Protein AF-A0A530JTG1-F1 (afdb_monomer)

Secondary structure (DSSP, 8-state):
----HHHHTHHHHHHHHHTS-S-STTSHHHHHHHHHT----SS-----HHHHHHTT---HHHHHHHHHHHHT-

pLDDT: mean 94.94, std 2.43, range [83.62, 98.0]

Solvent-accessible surface area (backbone atoms only — not comparable to full-atom values): 4709 Å² total; per-residue (Å²): 134,82,88,47,74,73,73,65,36,58,68,59,51,50,45,27,73,75,73,48,89,71,61,57,84,84,37,70,68,48,54,52,39,63,74,70,73,56,85,78,62,92,60,64,86,81,63,54,76,64,55,34,53,77,64,69,56,75,54,60,66,61,46,44,54,51,49,54,52,63,76,75,106

Foldseek 3Di:
DDDDPLVVCPVVVCCCVVPNPVDCCPPPSNVVCVVPPDDDDQQDDPDDPVVCVVVVNDDSVVSVVVVVVVVVD

Nearest PDB structures (foldseek):
  7xcl-assembly1_F  TM=8.443E-01  e=1.611E-01  Methanosarcina barkeri MS
  7xcn-assembly1_D  TM=8.000E-01  e=1.253E-01  Methanosarcina barkeri MS
  2qne-assembly1_B  TM=8.808E-01  e=2.501E-01  Desulfitobacterium hafniense Y51
  7xcm-assembly1_C  TM=7.948E-01  e=1.945E-01  Methanosarcina barkeri MS

Radius of gyration: 18.21 Å; Cα contacts (8 Å, |Δi|>4): 29; chains: 1; bounding box: 43×27×40 Å

Mean predicted aligned error: 3.77 Å

Structure (mmCIF, N/CA/C/O backbone):
data_AF-A0A530JTG1-F1
#
_entry.id   AF-A0A530JTG1-F1
#
loop_
_atom_site.group_PDB
_atom_site.id
_atom_site.type_symbol
_atom_site.label_atom_id
_atom_site.label_alt_id
_atom_site.label_comp_id
_atom_site.label_asym_id
_atom_site.label_entity_id
_atom_site.label_seq_id
_atom_site.pdbx_PDB_ins_code
_atom_site.Cartn_x
_atom_site.Cartn_y
_atom_site.Cartn_z
_atom_site.occupancy
_atom_site.B_iso_or_equiv
_atom_site.auth_seq_id
_atom_site.auth_comp_id
_atom_site.auth_asym_id
_atom_site.auth_atom_id
_atom_site.pdbx_PDB_model_num
ATOM 1 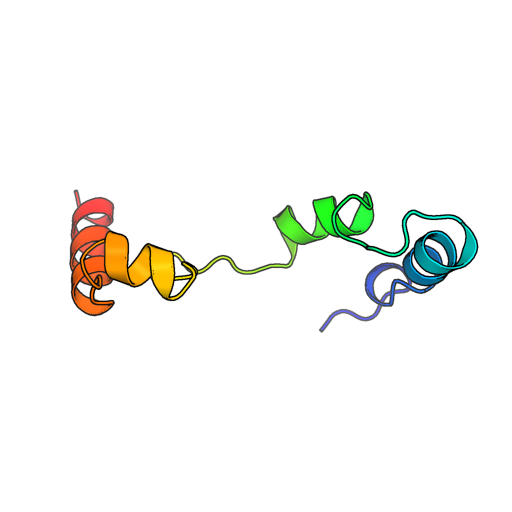N N . ILE A 1 1 ? -3.151 -15.622 -7.970 1.00 83.62 1 ILE A N 1
ATOM 2 C CA . ILE A 1 1 ? -2.218 -14.626 -8.539 1.00 83.62 1 ILE A CA 1
ATOM 3 C C . ILE A 1 1 ? -2.332 -14.774 -10.040 1.00 83.62 1 ILE A C 1
ATOM 5 O O . ILE A 1 1 ? -2.213 -15.899 -10.515 1.00 83.62 1 ILE A O 1
ATOM 9 N N . GLU A 1 2 ? -2.695 -13.700 -10.730 1.00 89.62 2 GLU A N 1
ATOM 10 C CA . GLU A 1 2 ? -2.811 -13.681 -12.189 1.00 89.62 2 GLU A CA 1
ATOM 11 C C . GLU A 1 2 ? -1.415 -13.673 -12.826 1.00 89.62 2 GLU A C 1
ATOM 13 O O . GLU A 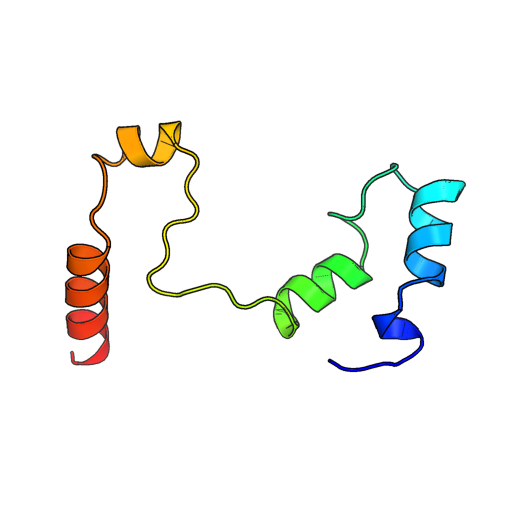1 2 ? -0.481 -13.104 -12.263 1.00 89.62 2 GLU A O 1
ATOM 18 N N . VAL A 1 3 ? -1.260 -14.363 -13.958 1.00 93.81 3 VAL A N 1
ATOM 19 C CA . VAL A 1 3 ? 0.029 -14.538 -14.641 1.00 93.81 3 VAL A CA 1
ATOM 20 C C . VAL A 1 3 ? -0.160 -14.219 -16.122 1.00 93.81 3 VAL A C 1
ATOM 22 O O . VAL A 1 3 ? -0.337 -15.117 -16.943 1.00 93.81 3 VAL A O 1
ATOM 25 N N . THR A 1 4 ? -0.169 -12.926 -16.438 1.00 95.81 4 THR A N 1
ATOM 26 C CA . THR A 1 4 ? -0.140 -12.381 -17.804 1.00 95.81 4 THR A CA 1
ATOM 27 C C . THR A 1 4 ? 1.151 -11.601 -18.022 1.00 95.81 4 THR A C 1
ATOM 29 O O . THR A 1 4 ? 1.836 -11.254 -17.057 1.00 95.81 4 THR A O 1
ATOM 32 N N . ASP A 1 5 ? 1.473 -11.288 -19.275 1.00 96.00 5 ASP A N 1
ATOM 33 C CA . ASP A 1 5 ? 2.660 -10.497 -19.612 1.00 96.00 5 ASP A CA 1
ATOM 34 C C . ASP A 1 5 ? 2.652 -9.130 -18.906 1.00 96.00 5 ASP A C 1
ATOM 36 O O . ASP A 1 5 ? 3.675 -8.695 -18.371 1.00 96.00 5 ASP A O 1
ATOM 40 N N . GLU A 1 6 ? 1.483 -8.491 -18.789 1.00 93.56 6 GLU A N 1
ATOM 41 C CA . GLU A 1 6 ? 1.335 -7.246 -18.035 1.00 93.56 6 GLU A CA 1
ATOM 42 C C . GLU A 1 6 ? 1.594 -7.459 -16.542 1.00 93.56 6 GLU A C 1
ATOM 44 O O . GLU A 1 6 ? 2.306 -6.661 -15.932 1.00 93.56 6 GLU A O 1
ATOM 49 N N . ALA A 1 7 ? 1.055 -8.528 -15.944 1.00 94.69 7 ALA A N 1
ATOM 50 C CA . ALA A 1 7 ? 1.243 -8.828 -14.522 1.00 94.69 7 ALA A CA 1
ATOM 51 C C . ALA A 1 7 ? 2.700 -9.187 -14.176 1.00 94.69 7 ALA A C 1
ATOM 53 O O . ALA A 1 7 ? 3.121 -9.017 -13.031 1.00 94.69 7 ALA A O 1
ATOM 54 N N . LEU A 1 8 ? 3.480 -9.655 -15.157 1.00 96.06 8 LEU A N 1
ATOM 55 C CA . LEU A 1 8 ? 4.919 -9.882 -15.014 1.00 96.06 8 LEU A CA 1
ATOM 56 C C . LEU A 1 8 ? 5.742 -8.582 -15.063 1.00 96.06 8 LEU A C 1
ATOM 58 O O . LEU A 1 8 ? 6.884 -8.578 -14.603 1.00 96.06 8 LEU A O 1
ATOM 62 N N . SER A 1 9 ? 5.188 -7.483 -15.590 1.00 96.50 9 SER A N 1
ATOM 63 C CA . SER A 1 9 ? 5.788 -6.136 -15.599 1.00 96.50 9 SER A CA 1
ATOM 64 C C . SER A 1 9 ? 7.179 -6.023 -16.247 1.00 96.50 9 SER A C 1
ATOM 66 O O . SER A 1 9 ? 7.892 -5.054 -15.987 1.00 96.50 9 SER A O 1
ATOM 68 N N . ILE A 1 10 ? 7.583 -6.965 -17.107 1.00 97.25 10 ILE A N 1
ATOM 69 C CA . ILE A 1 10 ? 8.938 -6.995 -17.690 1.00 97.25 10 ILE A CA 1
ATOM 70 C C . ILE A 1 10 ? 9.240 -5.726 -18.499 1.00 97.25 10 ILE A C 1
ATOM 72 O O . ILE A 1 10 ? 10.295 -5.116 -18.308 1.00 97.25 10 ILE A O 1
ATOM 76 N N . ASP A 1 11 ? 8.298 -5.278 -19.328 1.00 95.69 11 ASP A N 1
ATOM 77 C CA . ASP A 1 11 ? 8.458 -4.058 -20.129 1.00 95.69 11 ASP A CA 1
ATOM 78 C C . ASP A 1 11 ? 8.555 -2.806 -19.250 1.00 95.69 11 ASP A C 1
ATOM 80 O O . ASP A 1 11 ? 9.428 -1.962 -19.456 1.00 95.69 11 ASP A O 1
ATOM 84 N N . THR A 1 12 ? 7.721 -2.717 -18.210 1.00 96.12 12 THR A N 1
ATOM 85 C CA . THR A 1 12 ? 7.755 -1.625 -17.227 1.00 96.12 12 THR A CA 1
ATOM 86 C C . THR A 1 12 ? 9.081 -1.582 -16.471 1.00 96.12 12 THR A C 1
ATOM 88 O O . THR A 1 12 ? 9.640 -0.506 -16.257 1.00 96.12 12 THR A O 1
ATOM 91 N N . ILE A 1 13 ? 9.615 -2.744 -16.080 1.00 96.94 13 ILE A N 1
ATOM 92 C CA . ILE A 1 13 ? 10.923 -2.854 -15.422 1.00 96.94 13 ILE A CA 1
ATOM 93 C C . ILE A 1 13 ? 12.026 -2.353 -16.356 1.00 96.94 13 ILE A C 1
ATOM 95 O O . ILE A 1 13 ? 12.863 -1.550 -15.936 1.00 96.94 13 ILE A O 1
ATOM 99 N N . ALA A 1 14 ? 12.019 -2.787 -17.619 1.00 96.19 14 ALA A N 1
ATOM 100 C CA . ALA A 1 14 ? 13.009 -2.365 -18.602 1.00 96.19 14 ALA A CA 1
ATOM 101 C C . ALA A 1 14 ? 12.946 -0.852 -18.858 1.00 96.19 14 ALA A C 1
ATOM 103 O O . ALA A 1 14 ? 13.984 -0.189 -18.864 1.00 96.19 14 ALA A O 1
ATOM 104 N N . ASP A 1 15 ? 11.746 -0.293 -19.019 1.00 95.25 15 ASP A N 1
ATOM 105 C CA . ASP A 1 15 ? 11.553 1.140 -19.233 1.00 95.25 15 ASP A CA 1
ATOM 106 C C . ASP A 1 15 ? 12.089 1.971 -18.058 1.00 95.25 15 ASP A C 1
ATOM 108 O O . ASP A 1 15 ? 12.950 2.838 -18.240 1.00 95.25 15 ASP A O 1
ATOM 112 N N . VAL A 1 16 ? 11.679 1.644 -16.828 1.00 96.62 16 VAL A N 1
ATOM 113 C CA . VAL A 1 16 ? 12.093 2.385 -15.627 1.00 96.62 16 VAL A CA 1
ATOM 114 C C . VAL A 1 16 ? 13.598 2.281 -15.374 1.00 96.62 16 VAL A C 1
ATOM 116 O O . VAL A 1 16 ? 14.210 3.282 -15.000 1.00 96.62 16 VAL A O 1
ATOM 119 N N . CYS A 1 17 ? 14.202 1.107 -15.581 1.00 95.94 17 CYS A N 1
ATOM 120 C CA . CYS A 1 17 ? 15.622 0.885 -15.291 1.00 95.94 17 CYS A CA 1
ATOM 121 C C . CYS A 1 17 ? 16.565 1.437 -16.366 1.00 95.94 17 CYS A C 1
ATOM 123 O O . CYS A 1 17 ? 17.674 1.855 -16.038 1.00 95.94 17 CYS A O 1
ATOM 125 N N . LEU A 1 18 ? 16.167 1.401 -17.641 1.00 96.12 18 LEU A N 1
ATOM 126 C CA . LEU A 1 18 ? 17.047 1.791 -18.749 1.00 96.12 18 LEU A CA 1
ATOM 127 C C . LEU A 1 18 ? 16.855 3.245 -19.187 1.00 96.12 18 LEU A C 1
ATOM 129 O O . LEU A 1 18 ? 17.763 3.820 -19.785 1.00 96.12 18 LEU A O 1
ATOM 133 N N . LYS A 1 19 ? 15.671 3.820 -18.952 1.00 93.50 19 LYS A N 1
ATOM 134 C CA . LYS A 1 19 ? 15.280 5.127 -19.507 1.00 93.50 19 LYS A CA 1
ATOM 135 C C . LYS A 1 19 ? 14.602 6.041 -18.489 1.00 93.50 19 LYS A C 1
ATOM 137 O O . LYS A 1 19 ? 14.636 7.258 -18.652 1.00 93.50 19 LYS A O 1
ATOM 142 N N . GLY A 1 20 ? 13.949 5.460 -17.487 1.00 89.88 20 GLY A N 1
ATOM 143 C CA . GLY A 1 20 ? 13.106 6.175 -16.541 1.00 89.88 20 GLY A CA 1
ATOM 144 C C . GLY A 1 20 ? 13.844 6.783 -15.341 1.00 89.88 20 GLY A C 1
ATOM 145 O O . GLY A 1 20 ? 15.071 6.771 -15.255 1.00 89.88 20 GLY A O 1
ATOM 146 N N . PRO A 1 21 ? 13.085 7.308 -14.364 1.00 92.50 21 PRO A N 1
ATOM 147 C CA . PRO A 1 21 ? 13.622 8.028 -13.207 1.00 92.50 21 PRO A CA 1
ATOM 148 C C . PRO A 1 21 ? 14.238 7.112 -12.130 1.00 92.50 21 PRO A C 1
ATOM 150 O O . PRO A 1 21 ? 14.543 7.577 -11.033 1.00 92.50 21 PRO A O 1
ATOM 153 N N . GLY A 1 22 ? 14.375 5.807 -12.393 1.00 93.62 22 GLY A N 1
ATOM 154 C CA . GLY A 1 22 ? 14.877 4.826 -11.424 1.00 93.62 22 GLY A CA 1
ATOM 155 C C . GLY A 1 22 ? 13.885 4.442 -10.316 1.00 93.62 22 GLY A C 1
ATOM 156 O O . GLY A 1 22 ? 14.271 3.782 -9.354 1.00 93.62 22 GLY A O 1
ATOM 157 N N . HIS A 1 23 ? 12.610 4.832 -10.427 1.00 95.19 23 HIS A N 1
ATOM 158 C CA . HIS A 1 23 ? 11.543 4.420 -9.511 1.00 95.19 23 HIS A CA 1
ATOM 159 C C . HIS A 1 23 ? 10.202 4.234 -10.236 1.00 95.19 23 HIS A C 1
ATOM 161 O O . HIS A 1 23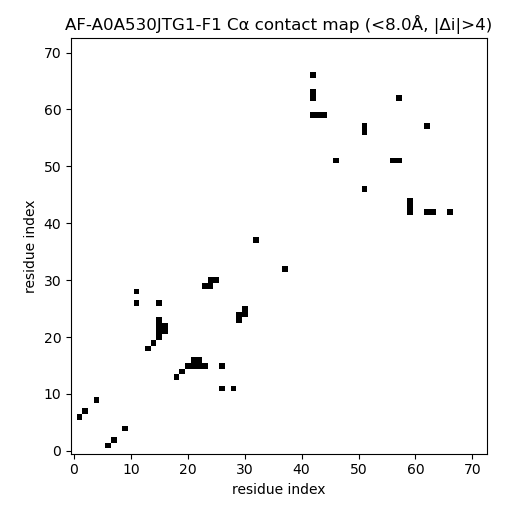 ? 9.945 4.849 -11.269 1.00 95.19 23 HIS A O 1
ATOM 167 N N . TYR A 1 24 ? 9.308 3.433 -9.650 1.00 96.94 24 TYR A N 1
ATOM 168 C CA . TYR A 1 24 ? 8.039 3.033 -10.278 1.00 96.94 24 TYR A CA 1
ATOM 169 C C . TYR A 1 24 ? 6.839 3.909 -9.895 1.00 96.94 24 TYR A C 1
ATOM 171 O O . TYR A 1 24 ? 5.825 3.881 -10.575 1.00 96.94 24 TYR A O 1
ATOM 179 N N . LEU A 1 25 ? 6.948 4.725 -8.838 1.00 95.56 25 LEU A N 1
ATOM 180 C CA . LEU A 1 25 ? 5.801 5.429 -8.238 1.00 95.56 25 LEU A CA 1
ATOM 181 C C . LEU A 1 25 ? 4.977 6.287 -9.220 1.00 95.56 25 LEU A C 1
ATOM 183 O O . LEU A 1 25 ? 3.768 6.400 -9.058 1.00 95.56 25 LEU A O 1
ATOM 187 N N . GLY A 1 26 ? 5.628 6.893 -10.216 1.00 94.06 26 GLY A N 1
ATOM 188 C CA . GLY A 1 26 ? 4.968 7.714 -11.237 1.00 94.06 26 GLY A CA 1
ATOM 189 C C . GLY A 1 26 ? 4.694 6.989 -12.556 1.00 94.06 26 GLY A C 1
ATOM 190 O O . GLY A 1 26 ? 4.209 7.619 -13.489 1.00 94.06 26 GLY A O 1
ATOM 191 N N . ASN A 1 27 ? 5.037 5.703 -12.671 1.00 96.06 27 ASN A N 1
ATOM 192 C CA . ASN A 1 27 ? 4.808 4.934 -13.888 1.00 96.06 27 ASN A CA 1
ATOM 193 C C . ASN A 1 27 ? 3.308 4.632 -14.048 1.00 96.06 27 ASN A C 1
ATOM 195 O O . ASN A 1 27 ? 2.627 4.288 -13.080 1.00 96.06 27 ASN A O 1
ATOM 199 N N . GLU A 1 28 ? 2.804 4.731 -15.278 1.00 95.44 28 GLU A N 1
ATOM 200 C CA . GLU A 1 28 ? 1.385 4.553 -15.602 1.00 95.44 28 GLU A CA 1
ATOM 201 C C . GLU A 1 28 ? 0.826 3.210 -15.111 1.00 95.44 28 GLU A C 1
ATOM 203 O O . GLU A 1 28 ? -0.252 3.172 -14.510 1.00 95.44 28 GLU A O 1
ATOM 208 N N . GLN A 1 29 ? 1.581 2.117 -15.278 1.00 96.12 29 GLN A N 1
ATOM 209 C CA . GLN A 1 29 ? 1.165 0.804 -14.795 1.00 96.12 29 GLN A CA 1
ATOM 210 C C . GLN A 1 29 ? 1.002 0.811 -13.272 1.00 96.12 29 GLN A C 1
ATOM 212 O O . GLN A 1 29 ? -0.003 0.325 -12.759 1.00 96.12 29 GLN A O 1
ATOM 217 N N . THR A 1 30 ? 1.950 1.405 -12.540 1.00 96.31 30 THR A N 1
ATOM 218 C CA . THR A 1 30 ? 1.875 1.482 -11.071 1.00 96.31 30 THR A CA 1
ATOM 219 C C . THR A 1 30 ? 0.638 2.256 -10.628 1.00 96.31 30 THR A C 1
ATOM 221 O O . THR A 1 30 ? -0.096 1.784 -9.763 1.00 96.31 30 THR A O 1
ATOM 224 N N . LEU A 1 31 ? 0.354 3.401 -11.254 1.00 96.62 31 LEU A N 1
ATOM 225 C CA . LEU A 1 31 ? -0.828 4.206 -10.936 1.00 96.62 31 LEU A CA 1
ATOM 226 C C . LEU A 1 31 ? -2.134 3.438 -11.181 1.00 96.62 31 LEU A C 1
ATOM 228 O O . LEU A 1 31 ? -3.044 3.516 -10.354 1.00 96.62 31 LEU A O 1
ATOM 232 N N . LYS A 1 32 ? -2.219 2.661 -12.269 1.00 96.31 32 LYS A N 1
ATOM 233 C C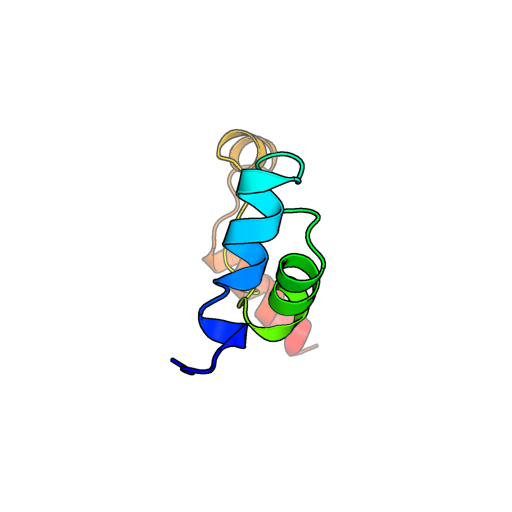A . LYS A 1 32 ? -3.377 1.803 -12.558 1.00 96.31 32 LYS A CA 1
ATOM 234 C C . LYS A 1 32 ? -3.552 0.720 -11.491 1.00 96.31 32 LYS A C 1
ATOM 236 O O . LYS A 1 32 ? -4.633 0.600 -10.920 1.00 96.31 32 LYS A O 1
ATOM 241 N N . LEU A 1 33 ? -2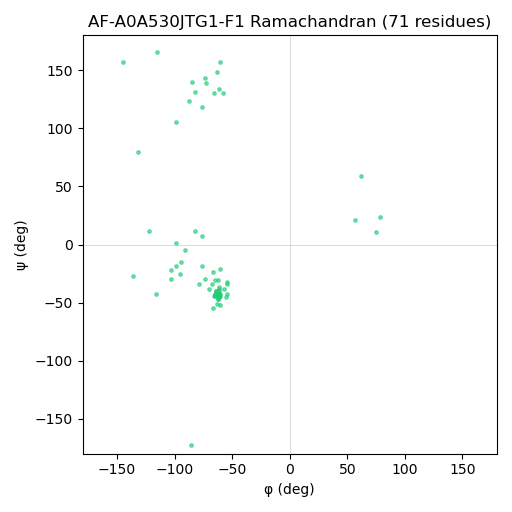.488 -0.021 -11.178 1.00 95.88 33 LEU A N 1
ATOM 242 C CA . LEU A 1 33 ? -2.529 -1.110 -10.193 1.00 95.88 33 LEU A CA 1
ATOM 243 C C . LEU A 1 33 ? -2.821 -0.597 -8.775 1.00 95.88 33 LEU A C 1
ATOM 245 O O . LEU A 1 33 ? -3.492 -1.277 -8.002 1.00 95.88 33 LEU A O 1
ATOM 249 N N . MET A 1 34 ? -2.401 0.630 -8.447 1.00 95.50 34 MET A N 1
ATOM 250 C CA . MET A 1 34 ? -2.778 1.291 -7.195 1.00 95.50 34 MET A CA 1
ATOM 251 C C . MET A 1 34 ? -4.282 1.510 -7.039 1.00 95.50 34 MET A C 1
ATOM 253 O O . MET A 1 34 ? -4.737 1.685 -5.917 1.00 95.50 34 MET A O 1
ATOM 257 N N . GLN A 1 35 ? -5.058 1.502 -8.120 1.00 94.12 35 GLN A N 1
ATOM 258 C CA . GLN A 1 35 ? -6.512 1.645 -8.057 1.00 94.12 35 GLN A CA 1
ATOM 259 C C . GLN A 1 35 ? -7.250 0.303 -8.140 1.00 94.12 35 GLN A C 1
ATOM 261 O O . GLN A 1 35 ? -8.419 0.248 -7.764 1.00 94.12 35 GLN A O 1
ATOM 266 N N . THR A 1 36 ? -6.604 -0.765 -8.627 1.00 93.81 36 THR A N 1
ATOM 267 C CA . THR A 1 36 ? -7.275 -2.050 -8.906 1.00 93.81 36 THR A CA 1
ATOM 268 C C . THR A 1 36 ? -6.771 -3.215 -8.057 1.00 93.81 36 THR A C 1
ATOM 270 O O . THR A 1 36 ? -7.587 -3.976 -7.546 1.00 93.81 36 THR A O 1
ATOM 273 N N . GLU A 1 37 ? -5.457 -3.344 -7.855 1.00 93.75 37 GLU A N 1
ATOM 274 C CA . GLU A 1 37 ? -4.854 -4.558 -7.280 1.00 93.75 37 GLU A CA 1
ATOM 275 C C . GLU A 1 37 ? -4.455 -4.420 -5.810 1.00 93.75 37 GLU A C 1
ATOM 277 O O . GLU A 1 37 ? -4.312 -5.418 -5.099 1.00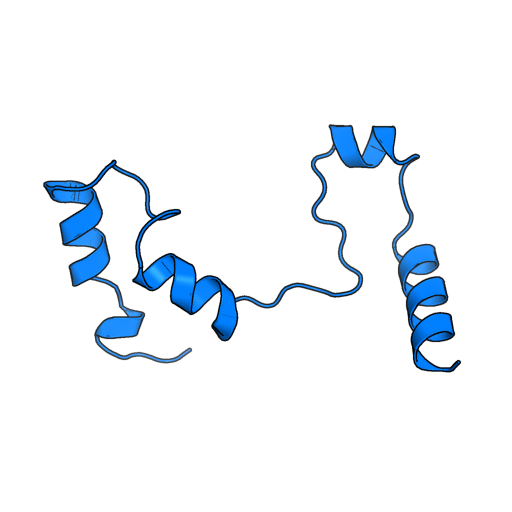 93.75 37 GLU A O 1
ATOM 282 N N . TYR A 1 38 ? -4.246 -3.195 -5.319 1.00 93.38 38 TYR A N 1
ATOM 283 C CA . TYR A 1 38 ? -3.875 -2.994 -3.921 1.00 93.38 38 TYR A CA 1
ATOM 284 C C . TYR A 1 38 ? -5.096 -2.875 -3.020 1.00 93.38 38 TYR A C 1
ATOM 286 O O . TYR A 1 38 ? -5.929 -1.980 -3.146 1.00 93.38 38 TYR A O 1
ATOM 294 N N . PHE A 1 39 ? -5.146 -3.750 -2.020 1.00 93.94 39 PHE A N 1
ATOM 295 C CA . PHE A 1 39 ? -6.098 -3.621 -0.934 1.00 93.94 39 PHE A CA 1
ATOM 296 C C . PHE A 1 39 ? -5.653 -2.522 0.041 1.00 93.94 39 PHE A C 1
ATOM 298 O O . PHE A 1 39 ? -4.604 -2.618 0.687 1.00 93.94 39 PHE A O 1
ATOM 305 N N . TYR A 1 40 ? -6.480 -1.487 0.183 1.00 92.00 40 TYR A N 1
ATOM 306 C CA . TYR A 1 40 ? -6.314 -0.444 1.193 1.00 92.00 40 TYR A CA 1
ATOM 307 C C . TYR A 1 40 ? -7.236 -0.749 2.381 1.00 92.00 40 TYR A C 1
ATOM 309 O O . TYR A 1 40 ? -8.450 -0.577 2.269 1.00 92.00 40 TYR A O 1
ATOM 317 N N . PRO A 1 41 ? -6.700 -1.228 3.521 1.00 92.00 41 PRO A N 1
ATOM 318 C CA . PRO A 1 41 ? -7.530 -1.666 4.635 1.00 92.00 41 PRO A CA 1
ATOM 319 C C . PRO A 1 41 ? -8.291 -0.490 5.252 1.00 92.00 41 PRO A C 1
ATOM 321 O O . PRO A 1 41 ? -7.686 0.510 5.628 1.00 92.00 41 PRO A O 1
ATOM 324 N N . ALA A 1 42 ? -9.603 -0.645 5.447 1.00 90.50 42 ALA A N 1
ATOM 325 C CA . ALA A 1 42 ? -10.442 0.389 6.063 1.00 90.50 42 ALA A CA 1
ATOM 326 C C . ALA A 1 42 ? -10.016 0.726 7.508 1.00 90.50 42 ALA A C 1
ATOM 328 O O . ALA A 1 42 ? -10.069 1.877 7.941 1.00 90.50 42 ALA A O 1
ATOM 329 N N . ILE A 1 43 ? -9.572 -0.283 8.265 1.00 94.62 43 ILE A N 1
ATOM 330 C CA . ILE A 1 43 ? -9.277 -0.144 9.701 1.00 94.62 43 ILE A CA 1
ATOM 331 C C . ILE A 1 43 ? -7.776 -0.044 9.994 1.00 94.62 43 ILE A C 1
ATOM 333 O O . ILE A 1 43 ? -7.391 0.602 10.967 1.00 94.62 43 ILE A O 1
ATOM 337 N N . GLY A 1 44 ? -6.929 -0.661 9.166 1.00 93.44 44 GLY A N 1
ATOM 338 C CA . GLY A 1 44 ? -5.484 -0.708 9.389 1.00 93.44 44 GLY A CA 1
ATOM 339 C C . GLY A 1 44 ? -4.855 0.685 9.396 1.00 93.44 44 GLY A C 1
ATOM 340 O O . GLY A 1 44 ? -5.143 1.518 8.535 1.00 93.44 44 GLY A O 1
ATOM 341 N N . ASP A 1 45 ? -3.997 0.945 10.380 1.00 93.25 45 ASP A N 1
ATOM 342 C CA . ASP A 1 45 ? -3.198 2.164 10.416 1.00 93.25 45 ASP A CA 1
ATOM 343 C C . ASP A 1 45 ? -1.959 2.011 9.529 1.00 93.25 45 ASP A C 1
ATOM 345 O O . ASP A 1 45 ? -1.271 0.993 9.578 1.00 93.25 45 ASP A O 1
ATOM 349 N N . ARG A 1 46 ? -1.712 3.009 8.679 1.00 93.75 46 ARG A N 1
ATOM 350 C CA . ARG A 1 46 ? -0.561 3.071 7.769 1.00 93.75 46 ARG A CA 1
ATOM 351 C C . ARG A 1 46 ? 0.278 4.332 7.993 1.00 93.75 46 ARG A C 1
ATOM 353 O O . ARG A 1 46 ? 1.116 4.649 7.153 1.00 93.75 46 ARG A O 1
ATOM 360 N N . PHE A 1 47 ? 0.036 5.059 9.083 1.00 94.75 47 PHE A N 1
ATOM 361 C CA . PHE A 1 47 ? 0.851 6.193 9.486 1.00 94.75 47 PHE A CA 1
ATOM 362 C C . PHE A 1 47 ? 2.269 5.736 9.811 1.00 94.75 47 PHE A C 1
ATOM 364 O O . PHE A 1 47 ? 2.500 4.630 10.310 1.00 94.75 47 PHE A O 1
ATOM 371 N N . SER A 1 48 ? 3.232 6.620 9.567 1.00 96.88 48 SER A N 1
ATOM 372 C CA . SER A 1 48 ? 4.564 6.433 10.124 1.00 96.88 48 SER A CA 1
ATOM 373 C C . SER A 1 48 ? 4.500 6.409 11.662 1.00 96.88 48 SER A C 1
ATOM 375 O O . SER A 1 48 ? 3.591 6.998 12.258 1.00 96.88 48 SER A O 1
ATOM 377 N N . PRO A 1 49 ? 5.484 5.804 12.352 1.00 96.69 49 PRO A N 1
ATOM 378 C CA . PRO A 1 49 ? 5.513 5.799 13.816 1.00 96.69 49 PRO A CA 1
ATOM 379 C C . PRO A 1 49 ? 5.444 7.201 14.439 1.00 96.69 49 PRO A C 1
ATOM 381 O O . PRO A 1 49 ? 4.873 7.378 15.514 1.00 96.69 49 PRO A O 1
ATOM 384 N N . LYS A 1 50 ? 6.004 8.213 13.764 1.00 98.00 50 LYS A N 1
ATOM 385 C CA . LYS A 1 50 ? 5.929 9.611 14.200 1.00 98.00 50 LYS A CA 1
ATOM 386 C C . LYS A 1 50 ? 4.493 10.136 14.131 1.00 98.00 50 LYS A C 1
ATOM 388 O O . LYS A 1 50 ? 3.967 10.574 15.148 1.00 98.00 50 LYS A O 1
ATOM 393 N N . GLU A 1 51 ? 3.849 10.031 12.972 1.00 97.81 51 GLU A N 1
ATOM 394 C CA . GLU A 1 51 ? 2.470 10.497 12.769 1.00 97.81 51 GLU A CA 1
ATOM 395 C C . GLU A 1 51 ? 1.470 9.758 13.669 1.00 97.81 51 GLU A C 1
ATOM 397 O O . GLU A 1 51 ? 0.544 10.368 14.201 1.00 97.81 51 GLU A O 1
ATOM 402 N N . TRP A 1 52 ? 1.661 8.452 13.887 1.00 96.88 52 TRP A N 1
ATOM 403 C CA . TRP A 1 52 ? 0.842 7.668 14.814 1.00 96.88 52 TRP A CA 1
ATOM 404 C C . TRP A 1 52 ? 0.944 8.203 16.252 1.00 96.88 52 TRP A C 1
ATOM 406 O O . TRP A 1 52 ? -0.074 8.361 16.931 1.00 96.88 52 TRP A O 1
ATOM 416 N N . ASN A 1 53 ? 2.155 8.553 16.702 1.00 97.69 53 ASN A N 1
ATOM 417 C CA . ASN A 1 53 ? 2.366 9.180 18.009 1.00 97.69 53 ASN A CA 1
ATOM 418 C C . ASN A 1 53 ? 1.743 10.582 18.087 1.00 97.69 53 ASN A C 1
ATOM 420 O O . ASN A 1 53 ? 1.062 10.888 19.064 1.00 97.69 53 ASN A O 1
ATOM 424 N N . GLU A 1 54 ? 1.920 11.412 17.055 1.00 97.94 54 GLU A N 1
ATOM 425 C CA . GLU A 1 54 ? 1.338 12.762 16.971 1.00 97.94 54 GLU A CA 1
ATOM 426 C C . GLU A 1 54 ? -0.198 12.737 16.976 1.00 97.94 54 GLU A C 1
ATOM 428 O O . GLU A 1 54 ? -0.838 13.632 17.523 1.00 97.94 54 GLU A O 1
ATOM 433 N N . LYS A 1 55 ? -0.801 11.672 16.439 1.00 95.12 55 LYS A N 1
ATOM 434 C CA . LYS A 1 55 ? -2.251 11.423 16.470 1.00 95.12 55 LYS A CA 1
ATOM 435 C C . LYS A 1 55 ? -2.741 10.784 17.773 1.00 95.12 55 LYS A C 1
ATOM 437 O O . LYS A 1 55 ? -3.882 10.332 17.841 1.00 95.12 55 LYS A O 1
ATOM 442 N N . GLY A 1 56 ? -1.904 10.745 18.809 1.00 96.00 56 GLY A N 1
ATOM 443 C CA . GLY A 1 56 ? -2.294 10.264 20.130 1.00 96.00 56 GLY A CA 1
ATOM 444 C C . GLY A 1 56 ? -2.349 8.745 20.250 1.00 96.00 56 GLY A C 1
ATOM 445 O O . GLY A 1 56 ? -3.019 8.246 21.150 1.00 96.00 56 GLY A O 1
ATOM 446 N N . ARG A 1 57 ? -1.617 8.018 19.395 1.00 95.38 57 ARG A N 1
ATOM 447 C CA . ARG A 1 57 ? -1.487 6.554 19.442 1.00 95.38 57 ARG A CA 1
ATOM 448 C C . ARG A 1 57 ? -2.835 5.843 19.249 1.00 95.38 57 ARG A C 1
ATOM 450 O O . ARG A 1 57 ? -3.279 5.127 20.148 1.00 95.38 57 ARG A O 1
ATOM 457 N N . PRO A 1 58 ? -3.524 6.067 18.112 1.00 92.94 58 PRO A N 1
ATOM 458 C CA . PR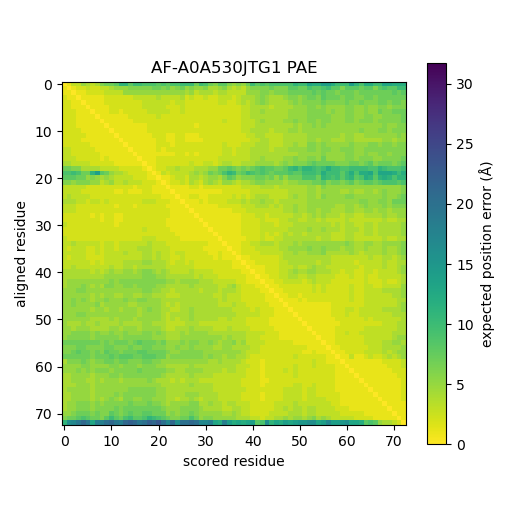O A 1 58 ? -4.851 5.512 17.878 1.00 92.94 58 PRO A CA 1
ATOM 459 C C . PRO A 1 58 ? -4.845 3.983 17.971 1.00 92.94 58 PRO A C 1
ATOM 461 O O . PRO A 1 58 ? -4.033 3.306 17.337 1.00 92.94 58 PRO A O 1
ATOM 464 N N . ASP A 1 59 ? -5.788 3.460 18.753 1.00 94.94 59 ASP A N 1
ATOM 465 C CA . ASP A 1 59 ? -6.020 2.031 18.934 1.00 94.94 59 ASP A CA 1
ATOM 466 C C . ASP A 1 59 ? -6.926 1.465 17.826 1.00 94.94 59 ASP A C 1
ATOM 468 O O . ASP A 1 59 ? -7.914 2.084 17.408 1.00 94.94 59 ASP A O 1
ATOM 472 N N . ILE A 1 60 ? -6.597 0.263 17.350 1.00 95.56 60 ILE A N 1
ATOM 473 C CA . ILE A 1 60 ? -7.280 -0.363 16.214 1.00 95.56 60 ILE A CA 1
ATOM 474 C C . ILE A 1 60 ? -8.734 -0.750 16.530 1.00 95.56 60 ILE A C 1
ATOM 476 O O . ILE A 1 60 ? -9.599 -0.633 15.657 1.00 95.56 60 ILE A O 1
ATOM 480 N N . LEU A 1 61 ? -9.043 -1.154 17.768 1.00 96.62 61 LEU A N 1
ATOM 481 C CA . LEU A 1 61 ? -10.408 -1.503 18.171 1.00 96.62 61 LEU A CA 1
ATOM 482 C C . LEU A 1 61 ? -11.286 -0.257 18.230 1.00 96.62 61 LEU A C 1
ATOM 484 O O . LEU A 1 61 ? -12.436 -0.299 17.794 1.00 96.62 61 LEU A O 1
ATOM 488 N N . GLN A 1 62 ? -10.747 0.869 18.701 1.00 95.06 62 GLN A N 1
ATOM 489 C CA . GLN A 1 62 ? -11.480 2.138 18.698 1.00 95.06 62 GLN A CA 1
ATOM 490 C C . GLN A 1 62 ? -11.847 2.575 17.276 1.00 95.06 62 GLN A C 1
ATOM 492 O O . GLN A 1 62 ? -12.993 2.959 17.025 1.00 95.06 62 GLN A O 1
ATOM 497 N N . ARG A 1 63 ? -10.918 2.434 16.320 1.00 94.06 63 ARG A N 1
ATOM 498 C CA . ARG A 1 63 ? -11.191 2.690 14.895 1.00 94.06 63 ARG A CA 1
ATOM 499 C C . ARG A 1 63 ? -12.271 1.758 14.342 1.00 94.06 63 ARG A C 1
ATOM 501 O O . ARG A 1 63 ? -13.195 2.231 13.687 1.00 94.06 63 ARG A O 1
ATOM 508 N N . ALA A 1 64 ? -12.206 0.462 14.652 1.00 96.62 64 ALA A N 1
ATOM 509 C CA . ALA A 1 64 ? -13.225 -0.504 14.239 1.00 96.62 64 ALA A CA 1
ATOM 510 C C . ALA A 1 64 ? -14.616 -0.175 14.812 1.00 96.62 64 ALA A C 1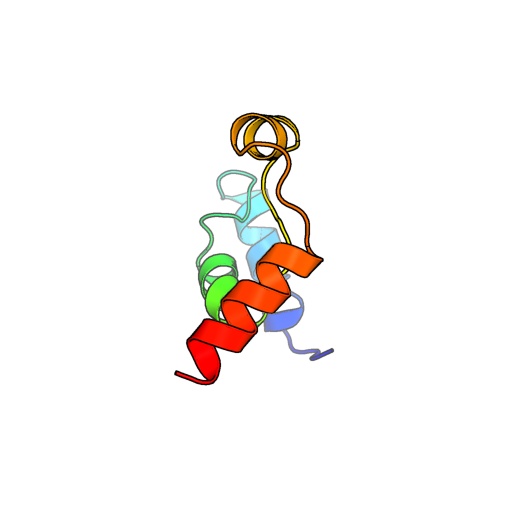
ATOM 512 O O . ALA A 1 64 ? -15.614 -0.242 14.096 1.00 96.62 64 ALA A O 1
ATOM 513 N N . ILE A 1 65 ? -14.698 0.215 16.090 1.00 96.25 65 ILE A N 1
ATOM 514 C CA . ILE A 1 65 ? -15.956 0.617 16.736 1.00 96.25 65 ILE A CA 1
ATOM 515 C C . ILE A 1 65 ? -16.543 1.856 16.056 1.00 96.25 65 ILE A C 1
ATOM 517 O O . ILE A 1 65 ? -17.754 1.895 15.823 1.00 96.25 65 ILE A O 1
ATOM 521 N N . ALA A 1 66 ? -15.710 2.855 15.753 1.00 94.75 66 ALA A N 1
ATOM 522 C CA . ALA A 1 66 ? -16.134 4.070 15.064 1.00 94.75 66 ALA A CA 1
ATOM 523 C C . ALA A 1 66 ? -16.662 3.762 13.655 1.00 94.75 66 ALA A C 1
ATOM 525 O O . ALA A 1 66 ? -17.760 4.195 13.311 1.00 94.75 66 ALA A O 1
ATOM 526 N N . GLU A 1 67 ? -15.942 2.945 12.883 1.00 95.62 67 GLU A N 1
ATOM 527 C CA . GLU A 1 67 ? -16.358 2.560 11.532 1.00 95.62 67 GLU A CA 1
ATOM 528 C C . GLU A 1 67 ? -17.649 1.735 11.540 1.00 95.62 67 GLU A C 1
ATOM 530 O O . GLU A 1 67 ? -18.578 2.027 10.790 1.00 95.62 67 GLU A O 1
ATOM 535 N N . LYS A 1 68 ? -17.774 0.772 12.462 1.00 96.81 68 LYS A N 1
ATOM 536 C CA . LYS A 1 68 ? -19.017 0.015 12.663 1.00 96.81 68 LYS A CA 1
ATOM 537 C C . LYS A 1 68 ? -20.200 0.951 12.929 1.00 96.81 68 LYS A C 1
ATOM 539 O O . LYS A 1 68 ? -21.270 0.758 12.365 1.00 96.81 68 LYS A O 1
ATOM 544 N N . LYS A 1 69 ? -20.030 1.955 13.796 1.00 97.50 69 LYS A N 1
ATOM 545 C CA . LYS A 1 69 ? -21.088 2.940 14.080 1.00 97.50 69 LYS A CA 1
ATOM 546 C C . LYS A 1 69 ? -21.437 3.772 12.844 1.00 97.50 69 LYS A C 1
ATOM 548 O O . LYS A 1 69 ? -22.613 4.015 12.629 1.00 97.50 69 LYS A O 1
ATOM 553 N N . ARG A 1 70 ? -20.445 4.174 12.041 1.00 96.81 70 ARG A N 1
ATOM 554 C CA . ARG A 1 70 ? -20.646 4.932 10.795 1.00 96.81 70 ARG A CA 1
ATOM 555 C C . ARG A 1 70 ? -21.430 4.138 9.747 1.00 96.81 70 ARG A C 1
ATOM 557 O O . ARG A 1 70 ? -22.269 4.713 9.075 1.00 96.81 70 ARG A O 1
ATOM 564 N N . 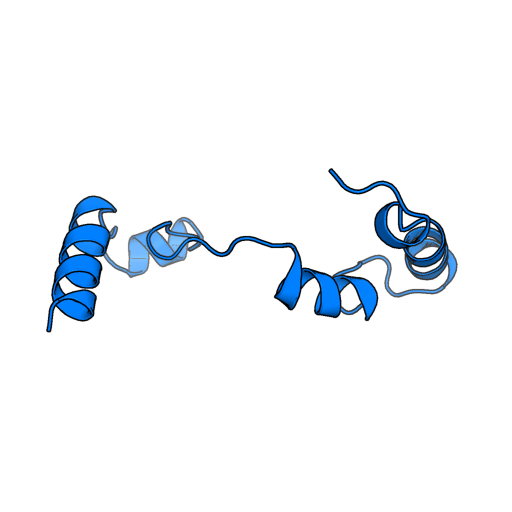VAL A 1 71 ? -21.139 2.844 9.597 1.00 96.25 71 VAL A N 1
ATOM 565 C CA . VAL A 1 71 ? -21.792 1.963 8.609 1.00 96.25 71 VAL A CA 1
ATOM 566 C C . VAL A 1 71 ? -23.232 1.604 9.000 1.00 96.25 71 VAL A C 1
ATOM 568 O O . VAL A 1 71 ? -24.048 1.352 8.122 1.00 96.25 71 VAL A O 1
ATOM 571 N N . LEU A 1 72 ? -23.542 1.556 10.300 1.00 96.94 72 LEU A N 1
ATOM 572 C CA . LEU A 1 72 ? -24.875 1.208 10.817 1.00 96.94 72 LEU A CA 1
ATOM 573 C C . LEU A 1 72 ? -25.811 2.414 11.028 1.00 96.94 72 LEU A C 1
ATOM 575 O O . LEU A 1 72 ? -26.950 2.201 11.445 1.00 96.94 72 LEU A O 1
ATOM 579 N N . ALA A 1 73 ? -25.323 3.642 10.831 1.00 86.75 73 ALA A N 1
ATOM 580 C CA . ALA A 1 73 ? -26.103 4.877 10.942 1.00 86.75 73 ALA A CA 1
ATOM 581 C C . ALA A 1 73 ? -26.822 5.188 9.625 1.00 86.75 73 ALA A C 1
ATOM 583 O O . ALA A 1 73 ? -27.983 5.644 9.707 1.00 86.75 73 ALA A O 1
#

Sequence (73 aa):
IEVTDEALSIDTIADVCLKGPGHYLGNEQTLKLMQTEYFYPAIGDRFSPKEWNEKGRPDILQRAIAEKKRVLA